Protein AF-A0A8S0GZT2-F1 (afdb_monomer_lite)

Secondary structure (DSSP, 8-state):
--HHHHHHHHHHHHHHHHHHHHHHHHHHHHHHHHHHHHHHHHHHHHHTGGGGHHHHHHHHHHHHHHHHHHHHHHHHHHHHHHHHHHHHHHHHHHHHHHHHHHHHHS---------------------

Radius of gyration: 35.4 Å; chains: 1; bounding box: 69×28×117 Å

Sequence (127 aa):
MTIDQAVEVIRTLAAESTQIGTVLEVIRSIAEQTNLLALNAAIEAARAGEQGRGFAVVADEVRLLAQRTQQSTAEIQGMIERLQNHSEAAVKVIGDSSRASQLTIEQPGWRVPASTPSARHCATSTA

Foldseek 3Di:
DDLVVVLVVLVVQLVVLVVVLVVLVVQLVVLVVQLVVLVVQLVVLVVVPPVSPVSNVVSVVSNVVSVVSNVVSVVVNVVSVVSNVVSVVVSVVSVVVVVVVVVVVPPPDPPPPPDDDDDDDDDDDDD

Structure (mmCIF, N/CA/C/O backbone):
data_AF-A0A8S0GZT2-F1
#
_entry.id   AF-A0A8S0GZT2-F1
#
loop_
_atom_site.group_PDB
_atom_site.id
_atom_site.type_symbol
_atom_site.label_atom_id
_atom_site.label_alt_id
_atom_site.label_comp_id
_atom_site.label_asym_id
_atom_site.label_entity_id
_atom_site.label_seq_id
_atom_site.pdbx_PDB_ins_code
_atom_site.Cartn_x
_atom_site.Cartn_y
_atom_site.Cartn_z
_atom_site.occupancy
_atom_site.B_iso_or_equiv
_atom_site.auth_seq_id
_atom_site.auth_comp_id
_atom_site.auth_asym_id
_atom_site.auth_atom_id
_atom_site.pdbx_PDB_model_num
ATOM 1 N N . MET A 1 1 ? 32.425 -1.348 -15.102 1.00 58.34 1 MET A N 1
ATOM 2 C CA . MET A 1 1 ? 31.039 -1.836 -15.204 1.00 58.34 1 MET A CA 1
ATOM 3 C C . MET A 1 1 ? 30.833 -2.307 -16.630 1.00 58.34 1 MET A C 1
ATOM 5 O O . MET A 1 1 ? 30.937 -1.489 -17.535 1.00 58.34 1 MET A O 1
ATOM 9 N N . THR A 1 2 ? 30.688 -3.613 -16.846 1.00 84.06 2 THR A N 1
ATOM 10 C CA . THR A 1 2 ? 30.346 -4.162 -18.168 1.00 84.06 2 THR A CA 1
ATOM 11 C C . THR A 1 2 ? 28.846 -3.999 -18.428 1.00 84.06 2 THR A C 1
ATOM 13 O O . THR A 1 2 ? 28.069 -3.812 -17.491 1.00 84.06 2 THR A O 1
ATOM 16 N N . ILE A 1 3 ? 28.429 -4.064 -19.695 1.00 85.38 3 ILE A N 1
ATOM 17 C CA . ILE A 1 3 ? 27.007 -4.053 -20.082 1.00 85.38 3 ILE A CA 1
ATOM 18 C C . ILE A 1 3 ? 26.237 -5.155 -19.339 1.00 85.38 3 ILE A C 1
ATOM 20 O O . ILE A 1 3 ? 25.161 -4.896 -18.808 1.00 85.38 3 ILE A O 1
ATOM 24 N N . ASP A 1 4 ? 26.832 -6.341 -19.206 1.00 86.62 4 ASP A N 1
ATOM 25 C CA . ASP A 1 4 ? 26.229 -7.464 -18.480 1.00 86.62 4 ASP A CA 1
ATOM 26 C C . ASP A 1 4 ? 26.036 -7.158 -16.989 1.00 86.62 4 ASP A C 1
ATOM 28 O O . ASP A 1 4 ? 24.982 -7.447 -16.428 1.00 86.62 4 ASP A O 1
ATOM 32 N N . GLN A 1 5 ? 27.010 -6.497 -16.350 1.00 89.88 5 GLN A N 1
ATOM 33 C CA . GLN A 1 5 ? 26.881 -6.058 -14.956 1.00 89.88 5 GLN A CA 1
ATOM 34 C C . GLN A 1 5 ? 25.762 -5.023 -14.781 1.00 89.88 5 GLN A C 1
ATOM 36 O O . GLN A 1 5 ? 25.064 -5.046 -13.771 1.00 89.88 5 GLN A O 1
ATOM 41 N N . ALA A 1 6 ? 25.574 -4.121 -15.749 1.00 89.00 6 ALA A N 1
ATOM 42 C CA . ALA A 1 6 ? 24.490 -3.141 -15.712 1.00 89.00 6 ALA A CA 1
ATOM 43 C C . ALA A 1 6 ? 23.112 -3.803 -15.816 1.00 89.00 6 ALA A C 1
ATOM 45 O O . ALA A 1 6 ? 22.214 -3.475 -15.041 1.00 89.00 6 ALA A O 1
ATOM 46 N N . VAL A 1 7 ? 22.964 -4.762 -16.735 1.00 91.50 7 VAL A N 1
ATOM 47 C CA . VAL A 1 7 ? 21.734 -5.552 -16.877 1.00 91.50 7 VAL A CA 1
ATOM 48 C C . VAL A 1 7 ? 21.426 -6.308 -15.588 1.00 91.50 7 VAL A C 1
ATOM 50 O O . VAL A 1 7 ? 20.275 -6.312 -15.155 1.00 91.50 7 VAL A O 1
ATOM 53 N N . GLU A 1 8 ? 22.434 -6.899 -14.948 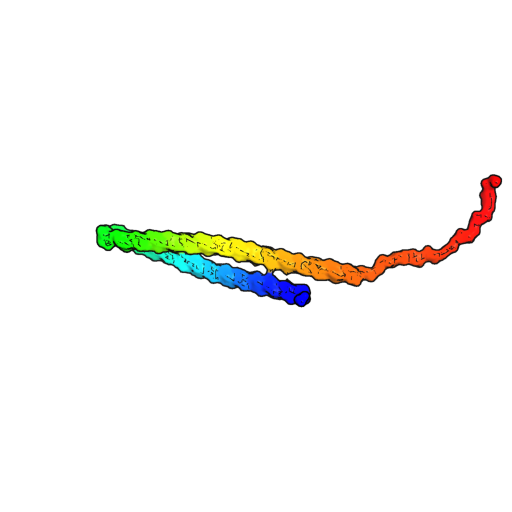1.00 93.50 8 GLU A N 1
ATOM 54 C CA . GLU A 1 8 ? 22.230 -7.671 -13.723 1.00 93.50 8 GLU A CA 1
ATOM 55 C C . GLU A 1 8 ? 21.776 -6.800 -12.545 1.00 93.50 8 GLU A C 1
ATOM 57 O O . GLU A 1 8 ? 20.815 -7.146 -11.864 1.00 93.50 8 GLU A O 1
ATOM 62 N N . VAL A 1 9 ? 22.377 -5.621 -12.352 1.00 94.38 9 VAL A N 1
ATOM 63 C CA . VAL A 1 9 ? 21.937 -4.669 -11.313 1.00 94.38 9 VAL A CA 1
ATOM 64 C C . VAL A 1 9 ? 20.474 -4.261 -11.512 1.00 94.38 9 VAL A C 1
ATOM 66 O O . VAL A 1 9 ? 19.709 -4.210 -10.551 1.00 94.38 9 VAL A O 1
ATOM 69 N N . ILE A 1 10 ? 20.058 -4.004 -12.755 1.00 94.06 10 ILE A N 1
ATOM 70 C CA . ILE A 1 10 ? 18.677 -3.602 -13.055 1.00 94.06 10 ILE A CA 1
ATOM 71 C C . ILE A 1 10 ? 17.700 -4.771 -12.862 1.00 94.06 10 ILE A C 1
ATOM 73 O O . ILE A 1 10 ? 16.584 -4.571 -12.383 1.00 94.06 10 ILE A O 1
ATOM 77 N N . ARG A 1 11 ? 18.109 -6.003 -13.185 1.00 93.25 11 ARG A N 1
ATOM 78 C CA . ARG A 1 11 ? 17.306 -7.203 -12.905 1.00 93.25 11 ARG A CA 1
ATOM 79 C C . ARG A 1 11 ? 17.111 -7.421 -11.412 1.00 93.25 11 ARG A C 1
ATOM 81 O O . ARG A 1 11 ? 15.990 -7.701 -10.993 1.00 93.25 11 ARG A O 1
ATOM 88 N N . THR A 1 12 ? 18.164 -7.243 -10.618 1.00 95.00 12 THR A N 1
ATOM 89 C CA . THR A 1 12 ? 18.072 -7.295 -9.155 1.00 95.00 12 THR A CA 1
ATOM 90 C C . THR A 1 12 ? 17.090 -6.248 -8.636 1.00 95.00 12 THR A C 1
ATOM 92 O O . THR A 1 12 ? 16.187 -6.597 -7.883 1.00 95.00 12 THR A O 1
ATOM 95 N N . LEU A 1 13 ? 17.168 -5.004 -9.122 1.00 94.75 13 LEU A N 1
ATOM 96 C CA . LEU A 1 13 ? 16.228 -3.941 -8.750 1.00 94.75 13 LEU A CA 1
ATOM 97 C C . LEU A 1 13 ? 14.763 -4.306 -9.066 1.00 94.75 13 LEU A C 1
ATOM 99 O O . LEU A 1 13 ? 13.866 -4.060 -8.253 1.00 94.75 13 LEU A O 1
ATOM 103 N N . ALA A 1 14 ? 14.501 -4.915 -10.226 1.00 92.81 14 ALA A N 1
ATOM 104 C CA . ALA A 1 14 ? 13.162 -5.377 -10.599 1.00 92.81 14 ALA A CA 1
ATOM 105 C C . ALA A 1 14 ? 12.660 -6.520 -9.690 1.00 92.81 14 ALA A C 1
ATOM 107 O O . ALA A 1 14 ? 11.490 -6.535 -9.286 1.00 92.81 14 ALA A O 1
ATOM 108 N N . ALA A 1 15 ? 13.544 -7.453 -9.324 1.00 94.31 15 ALA A N 1
ATOM 109 C CA . ALA A 1 15 ? 13.231 -8.543 -8.403 1.00 94.31 15 ALA A CA 1
ATOM 110 C C . ALA A 1 15 ? 12.925 -8.023 -6.986 1.00 94.31 15 ALA A C 1
ATOM 112 O O . ALA A 1 15 ? 11.889 -8.368 -6.415 1.00 94.31 15 ALA A O 1
ATOM 113 N N . GLU A 1 16 ? 13.761 -7.132 -6.453 1.00 95.88 16 GLU A N 1
ATOM 114 C CA . GLU A 1 16 ? 13.552 -6.489 -5.149 1.00 95.88 16 GLU A CA 1
ATOM 115 C C . GLU A 1 16 ? 12.235 -5.701 -5.118 1.00 95.88 16 GLU A C 1
ATOM 117 O O . GLU A 1 16 ? 11.466 -5.800 -4.162 1.00 95.88 16 GLU A O 1
ATOM 122 N N . SER A 1 17 ? 11.909 -4.991 -6.200 1.00 95.31 17 SER A N 1
ATOM 123 C CA . SER A 1 17 ? 10.644 -4.254 -6.324 1.00 95.31 17 SER A CA 1
ATOM 124 C C . SER A 1 17 ? 9.421 -5.175 -6.287 1.00 95.31 17 SER A C 1
ATOM 126 O O . SER A 1 17 ? 8.412 -4.852 -5.662 1.00 95.31 17 SER A O 1
ATOM 128 N N . THR A 1 18 ? 9.522 -6.366 -6.881 1.00 94.50 18 THR A N 1
ATOM 129 C CA . THR A 1 18 ? 8.470 -7.397 -6.809 1.00 94.50 18 THR A CA 1
ATOM 130 C C . THR A 1 18 ? 8.276 -7.904 -5.378 1.00 94.50 18 THR A C 1
ATOM 132 O O . THR A 1 18 ? 7.145 -8.092 -4.915 1.00 94.50 18 THR A O 1
ATOM 135 N N . GLN A 1 19 ? 9.373 -8.076 -4.639 1.00 96.00 19 GLN A N 1
ATOM 136 C CA . GLN A 1 19 ? 9.321 -8.468 -3.235 1.00 96.00 19 GLN A CA 1
ATOM 137 C C . GLN A 1 19 ? 8.673 -7.379 -2.367 1.00 96.00 19 GLN A C 1
ATOM 139 O O . GLN A 1 19 ? 7.847 -7.701 -1.512 1.00 96.00 19 GLN A O 1
ATOM 144 N N . ILE A 1 20 ? 8.963 -6.098 -2.631 1.00 95.94 20 ILE A N 1
ATOM 145 C CA . ILE A 1 20 ? 8.286 -4.973 -1.966 1.00 95.94 20 ILE A CA 1
ATOM 146 C C . ILE A 1 20 ? 6.774 -5.018 -2.227 1.00 95.94 20 ILE A C 1
ATOM 148 O O . ILE A 1 20 ? 6.000 -4.893 -1.279 1.00 95.94 20 ILE A O 1
ATOM 152 N N . GLY A 1 21 ? 6.340 -5.272 -3.468 1.00 95.38 21 GLY A N 1
ATOM 153 C CA . GLY A 1 21 ? 4.916 -5.422 -3.798 1.00 95.38 21 GLY A CA 1
ATOM 154 C C . GLY A 1 21 ? 4.219 -6.513 -2.975 1.00 95.38 21 GLY A C 1
ATOM 155 O O . GLY A 1 21 ? 3.122 -6.313 -2.459 1.00 95.38 21 GLY A O 1
ATOM 156 N N . THR A 1 22 ? 4.896 -7.641 -2.743 1.00 95.44 22 THR A N 1
ATOM 157 C CA . THR A 1 22 ? 4.359 -8.727 -1.900 1.00 95.44 22 THR A CA 1
ATOM 158 C C . THR A 1 22 ? 4.184 -8.289 -0.441 1.00 95.44 22 THR A C 1
ATOM 160 O O . THR A 1 22 ? 3.186 -8.618 0.198 1.00 95.44 22 THR A O 1
ATOM 163 N N . VAL A 1 23 ? 5.131 -7.516 0.098 1.00 96.81 23 VAL A N 1
ATOM 164 C CA . VAL A 1 23 ? 5.030 -6.961 1.459 1.00 96.81 23 VAL A CA 1
ATOM 165 C C . VAL A 1 23 ? 3.885 -5.947 1.557 1.00 96.81 23 VAL A C 1
ATOM 167 O O . VAL A 1 23 ? 3.158 -5.941 2.552 1.00 96.81 23 VAL A O 1
ATOM 170 N N . LEU A 1 24 ? 3.676 -5.121 0.528 1.00 97.38 24 LEU A N 1
ATOM 171 C CA . LEU A 1 24 ? 2.578 -4.150 0.493 1.00 97.38 24 LEU A CA 1
ATOM 172 C C . LEU A 1 24 ? 1.202 -4.819 0.507 1.00 97.38 24 LEU A C 1
ATOM 174 O O . LEU A 1 24 ? 0.306 -4.321 1.189 1.00 97.38 24 LEU A O 1
ATOM 178 N N . GLU A 1 25 ? 1.041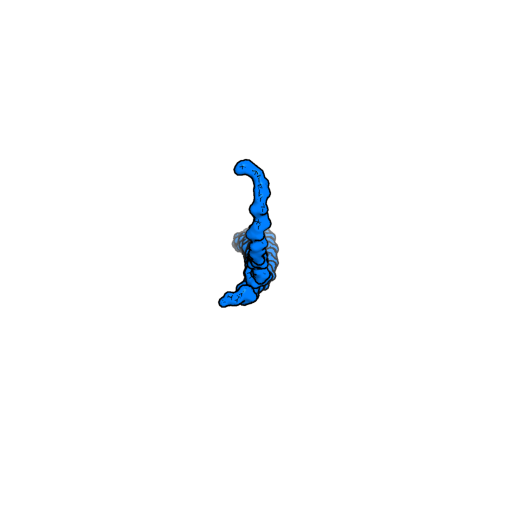 -5.965 -0.157 1.00 95.75 25 GLU A N 1
ATOM 179 C CA . GLU A 1 25 ? -0.193 -6.758 -0.090 1.00 95.75 25 GLU A CA 1
ATOM 180 C C . GLU A 1 25 ? -0.499 -7.243 1.333 1.00 95.75 25 GLU A C 1
ATOM 182 O O . GLU A 1 25 ? -1.640 -7.156 1.797 1.00 95.75 25 GLU A O 1
ATOM 187 N N . VAL A 1 26 ? 0.524 -7.673 2.078 1.00 97.94 26 VAL A N 1
ATOM 188 C CA . VAL A 1 26 ? 0.367 -8.044 3.493 1.00 97.94 26 VAL A CA 1
ATOM 189 C C . VAL A 1 26 ? -0.063 -6.836 4.329 1.00 97.94 26 VAL A C 1
ATOM 191 O O . VAL A 1 26 ? -1.004 -6.941 5.115 1.00 97.94 26 VAL A O 1
ATOM 194 N N . ILE A 1 27 ? 0.565 -5.671 4.140 1.00 98.00 27 ILE A N 1
ATOM 195 C CA . ILE A 1 27 ? 0.203 -4.444 4.871 1.00 98.00 27 ILE A CA 1
ATOM 196 C C . ILE A 1 27 ? -1.232 -4.014 4.537 1.00 98.00 27 ILE A C 1
ATOM 198 O O . ILE A 1 27 ? -1.987 -3.651 5.440 1.00 98.00 27 ILE A O 1
ATOM 202 N N . ARG A 1 28 ? -1.636 -4.094 3.263 1.00 97.81 28 ARG A N 1
ATOM 203 C CA . ARG A 1 28 ? -3.005 -3.803 2.820 1.00 97.81 28 ARG A CA 1
ATOM 204 C C . ARG A 1 28 ? -4.020 -4.711 3.514 1.00 97.81 28 ARG A C 1
ATOM 206 O O . ARG A 1 28 ? -5.005 -4.208 4.051 1.00 97.81 28 ARG A O 1
ATOM 213 N N . SER A 1 29 ? -3.743 -6.015 3.566 1.00 98.06 29 SER A N 1
ATOM 214 C CA . SER A 1 29 ? -4.582 -6.993 4.269 1.00 98.06 29 SER A CA 1
ATOM 215 C C . SER A 1 29 ? -4.686 -6.698 5.770 1.00 98.06 29 SER A C 1
ATOM 217 O O . SER A 1 29 ? -5.780 -6.725 6.333 1.00 98.06 29 SER A O 1
ATOM 219 N N . ILE A 1 30 ? -3.577 -6.337 6.427 1.00 98.31 30 ILE A N 1
ATOM 220 C CA . IL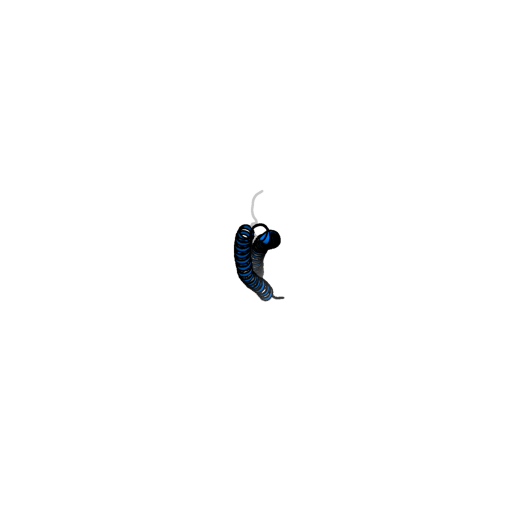E A 1 30 ? -3.577 -5.942 7.846 1.00 98.31 30 ILE A CA 1
ATOM 221 C C . ILE A 1 30 ? -4.424 -4.686 8.063 1.00 98.31 30 ILE A C 1
ATOM 223 O O . ILE A 1 30 ? -5.211 -4.632 9.009 1.00 98.31 30 ILE A O 1
ATOM 227 N N . ALA A 1 31 ? -4.295 -3.680 7.198 1.00 98.31 31 ALA A N 1
ATOM 228 C CA . ALA A 1 31 ? -5.077 -2.455 7.296 1.00 98.31 31 ALA A CA 1
ATOM 229 C C . ALA A 1 31 ? -6.578 -2.725 7.093 1.00 98.31 31 ALA A C 1
ATOM 231 O O . ALA A 1 31 ? -7.402 -2.190 7.829 1.00 98.31 31 ALA A O 1
ATOM 232 N N . GLU A 1 32 ? -6.950 -3.616 6.173 1.00 98.00 32 GLU A N 1
ATOM 233 C CA . GLU A 1 32 ? -8.343 -4.035 5.982 1.00 98.00 32 GLU A CA 1
ATOM 234 C C . GLU A 1 32 ? -8.913 -4.775 7.196 1.00 98.00 32 GLU A C 1
ATOM 236 O O . GLU A 1 32 ? -9.998 -4.441 7.674 1.00 98.00 32 GLU A O 1
ATOM 241 N N . GLN A 1 33 ? -8.152 -5.709 7.768 1.00 98.38 33 GLN A N 1
ATOM 242 C CA . GLN A 1 33 ? -8.536 -6.385 9.008 1.00 98.38 33 GLN A CA 1
ATOM 243 C C . GLN A 1 33 ? -8.658 -5.399 10.177 1.00 98.38 33 GLN A C 1
ATOM 245 O O . GLN A 1 33 ? -9.609 -5.472 10.953 1.00 98.38 33 GLN A O 1
ATOM 250 N N . THR A 1 34 ? -7.743 -4.433 10.275 1.00 98.38 34 THR A N 1
ATOM 251 C CA . THR A 1 34 ? -7.782 -3.376 11.297 1.00 98.38 34 THR A CA 1
ATOM 252 C C . THR A 1 34 ? -9.023 -2.497 11.136 1.00 98.38 34 THR A C 1
ATOM 254 O O . THR A 1 34 ? -9.690 -2.190 12.121 1.00 98.38 34 THR A O 1
ATOM 257 N N . ASN A 1 35 ? -9.388 -2.150 9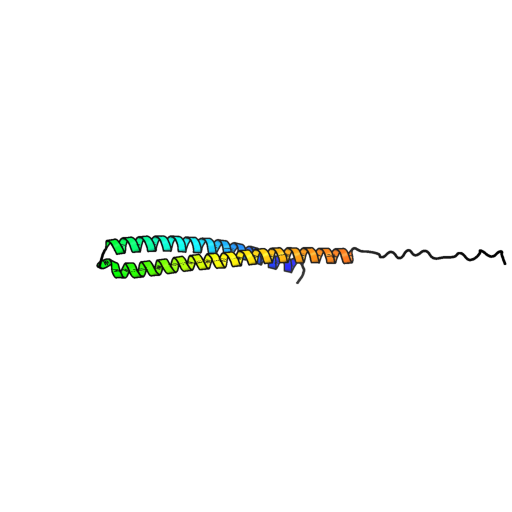.899 1.00 97.38 35 ASN A N 1
ATOM 258 C CA . ASN A 1 35 ? -10.605 -1.401 9.592 1.00 97.38 35 ASN A CA 1
ATOM 259 C C . ASN A 1 35 ? -11.873 -2.172 10.005 1.00 97.38 35 ASN A C 1
ATOM 261 O O . ASN A 1 35 ? -12.779 -1.591 10.602 1.00 97.38 35 ASN A O 1
ATOM 265 N N . LEU A 1 36 ? -11.927 -3.484 9.749 1.00 97.69 36 LEU A N 1
ATOM 266 C CA . LEU A 1 36 ? -13.040 -4.338 10.184 1.00 97.69 36 LEU A CA 1
ATOM 267 C C . LEU A 1 36 ? -13.117 -4.463 11.713 1.00 97.69 36 LEU A C 1
ATOM 269 O O . LEU A 1 36 ? -14.206 -4.397 12.283 1.00 97.69 36 LEU A O 1
ATOM 273 N N . LEU A 1 37 ? -11.977 -4.596 12.394 1.00 97.75 37 LEU A N 1
ATOM 274 C CA . LEU A 1 37 ? -11.920 -4.612 13.858 1.00 97.75 37 LEU A CA 1
ATOM 275 C C . LEU A 1 37 ? -12.403 -3.287 14.459 1.00 97.75 37 LEU A C 1
ATOM 277 O O . LEU A 1 37 ? -13.188 -3.299 15.406 1.00 97.75 37 LEU A O 1
ATOM 281 N N . ALA A 1 38 ? -11.987 -2.158 13.883 1.00 97.56 38 ALA A N 1
ATOM 282 C CA . ALA A 1 38 ? -12.430 -0.830 14.294 1.00 97.56 38 ALA A CA 1
ATOM 283 C C . ALA A 1 38 ? -13.942 -0.646 14.102 1.00 97.56 38 ALA A C 1
ATOM 285 O O . ALA A 1 38 ? -14.620 -0.135 14.989 1.00 97.56 38 ALA A O 1
ATOM 286 N N . LEU A 1 39 ? -14.494 -1.131 12.985 1.00 96.00 39 LEU A N 1
ATOM 287 C CA . LEU A 1 39 ? -15.936 -1.117 12.745 1.00 96.00 39 LEU A CA 1
ATOM 288 C C . LEU A 1 39 ? -16.699 -1.927 13.804 1.00 96.00 39 LEU A C 1
ATOM 290 O O . LEU A 1 39 ? -17.678 -1.436 14.364 1.00 96.00 39 LEU A O 1
ATOM 294 N N . ASN A 1 40 ? -16.237 -3.138 14.118 1.00 96.44 40 ASN A N 1
ATOM 295 C CA . ASN A 1 40 ? -16.852 -3.964 15.159 1.00 96.44 40 ASN A CA 1
ATOM 296 C C . ASN A 1 40 ? -16.783 -3.286 16.537 1.00 96.44 40 ASN A C 1
ATOM 298 O O . ASN A 1 40 ? -17.762 -3.305 17.282 1.00 96.44 40 ASN A O 1
ATOM 302 N N . ALA A 1 41 ? -15.660 -2.636 16.856 1.00 95.81 41 ALA A N 1
ATOM 303 C CA . ALA A 1 41 ? -15.505 -1.871 18.091 1.00 95.81 41 ALA A CA 1
ATOM 304 C C . ALA A 1 41 ? -16.458 -0.666 18.153 1.00 95.81 41 ALA A C 1
ATOM 306 O O . ALA A 1 41 ? -17.053 -0.418 19.200 1.00 95.81 41 ALA A O 1
ATOM 307 N N . ALA A 1 42 ? -16.656 0.049 17.041 1.00 94.88 42 ALA A N 1
ATOM 308 C CA . ALA A 1 42 ? -17.607 1.156 16.959 1.00 94.88 42 ALA A CA 1
ATOM 309 C C . ALA A 1 42 ? -19.059 0.687 17.176 1.00 94.88 42 ALA A C 1
ATOM 311 O O . ALA A 1 42 ? -19.823 1.343 17.886 1.00 94.88 42 ALA A O 1
ATOM 312 N N . ILE A 1 43 ? -19.430 -0.475 16.623 1.00 94.38 43 ILE A N 1
ATOM 313 C CA . ILE A 1 43 ? -20.751 -1.090 16.831 1.00 94.38 43 ILE A CA 1
ATOM 314 C C . ILE A 1 43 ? -20.958 -1.446 18.309 1.00 94.38 43 ILE A C 1
ATOM 316 O O . ILE A 1 43 ? -21.997 -1.113 18.884 1.00 94.38 43 ILE A O 1
ATOM 320 N N . GLU A 1 44 ? -19.974 -2.081 18.948 1.00 96.44 44 GLU A N 1
ATOM 321 C CA . GLU A 1 44 ? -20.089 -2.465 20.360 1.00 96.44 44 GLU A CA 1
ATOM 322 C C . GLU A 1 44 ? -20.088 -1.235 21.285 1.00 96.44 44 GLU A C 1
ATOM 324 O O . GLU A 1 44 ? -20.840 -1.182 22.259 1.00 96.44 44 GLU A O 1
ATOM 329 N N . ALA A 1 45 ? -19.327 -0.193 20.941 1.00 96.00 45 ALA A N 1
ATOM 330 C CA . ALA A 1 45 ? -19.356 1.086 21.642 1.00 96.00 45 ALA A CA 1
ATOM 331 C C . ALA A 1 45 ? -20.740 1.753 21.562 1.00 96.00 45 ALA A C 1
ATOM 333 O O . ALA A 1 45 ? -21.254 2.223 22.578 1.00 96.00 45 ALA A O 1
ATOM 334 N N . ALA A 1 46 ? -21.386 1.736 20.390 1.00 93.75 46 ALA A N 1
ATOM 335 C CA . ALA A 1 46 ? -22.755 2.227 20.237 1.00 93.75 46 ALA A CA 1
ATOM 336 C C . ALA A 1 46 ? -23.752 1.413 21.081 1.00 93.75 46 ALA A C 1
ATOM 338 O O . ALA A 1 46 ? -24.660 1.976 21.695 1.00 93.75 46 ALA A O 1
ATOM 339 N N . ARG A 1 47 ? -23.553 0.092 21.172 1.00 95.88 47 ARG A N 1
ATOM 340 C CA . ARG A 1 47 ? -24.380 -0.808 21.987 1.00 95.88 47 ARG A CA 1
ATOM 341 C C . ARG A 1 47 ? -24.248 -0.546 23.491 1.00 95.88 47 ARG A C 1
ATOM 343 O O . ARG A 1 47 ? -25.235 -0.666 24.213 1.00 95.88 47 ARG A O 1
ATOM 350 N N . ALA A 1 48 ? -23.062 -0.162 23.957 1.00 95.56 48 ALA A N 1
ATOM 351 C CA . ALA A 1 48 ? -22.802 0.208 25.350 1.00 95.56 48 ALA A CA 1
ATOM 352 C C . ALA A 1 48 ? -23.369 1.592 25.745 1.00 95.56 48 ALA A C 1
ATOM 354 O O . ALA A 1 48 ? -23.314 1.971 26.921 1.00 95.56 48 ALA A O 1
ATOM 355 N N . GLY A 1 49 ? -23.920 2.355 24.792 1.00 93.00 49 GLY A N 1
ATOM 356 C CA . GLY A 1 49 ? -24.523 3.664 25.037 1.00 93.00 49 GLY A CA 1
ATOM 357 C C . GLY A 1 49 ? -23.521 4.666 25.619 1.00 93.00 49 GLY A C 1
ATOM 358 O O . GLY A 1 49 ? -22.408 4.816 25.118 1.00 93.00 49 GLY A O 1
ATOM 359 N N . GLU A 1 50 ? -23.891 5.345 26.708 1.00 93.81 50 GLU A N 1
ATOM 360 C CA . GLU A 1 50 ? -23.042 6.374 27.333 1.00 93.81 50 GLU A CA 1
ATOM 361 C C . GLU A 1 50 ? -21.689 5.831 27.820 1.00 93.81 50 GLU A C 1
ATOM 363 O O . GLU A 1 50 ? -20.688 6.542 27.754 1.00 93.81 50 GLU A O 1
ATOM 368 N N . GLN A 1 51 ? -21.636 4.564 28.251 1.00 91.50 51 GLN A N 1
ATOM 369 C CA . GLN A 1 51 ? -20.400 3.922 28.721 1.00 91.50 51 GLN A CA 1
ATOM 370 C C . GLN A 1 51 ? -19.415 3.639 27.573 1.00 91.50 51 GLN A C 1
ATOM 372 O O . GLN A 1 51 ? -18.214 3.510 27.799 1.00 91.50 51 GLN A O 1
ATOM 377 N N . GLY A 1 52 ? -19.909 3.566 26.333 1.00 93.75 52 GLY A N 1
ATOM 378 C CA . GLY A 1 52 ? -19.110 3.298 25.138 1.00 93.75 52 GLY A CA 1
ATOM 379 C C . GLY A 1 52 ? -18.542 4.542 24.458 1.00 93.75 52 GLY A C 1
ATOM 380 O O . GLY A 1 52 ? -17.736 4.406 23.542 1.00 93.75 52 GLY A O 1
ATOM 381 N N . ARG A 1 53 ? -18.900 5.760 24.891 1.00 92.06 53 ARG A N 1
ATOM 382 C CA . ARG A 1 53 ? -18.518 7.003 24.188 1.00 92.06 53 ARG A CA 1
ATOM 383 C C . ARG A 1 53 ? -17.011 7.173 23.991 1.00 92.06 53 ARG A C 1
ATOM 385 O O . ARG A 1 53 ? -16.586 7.554 22.907 1.00 92.06 53 ARG A O 1
ATOM 392 N N . GLY A 1 54 ? -16.205 6.871 25.010 1.00 91.31 54 GLY A N 1
ATOM 393 C CA . GLY A 1 54 ? -14.743 6.947 24.896 1.00 91.31 54 GLY A CA 1
ATOM 394 C C . GLY A 1 54 ? -14.177 5.926 23.905 1.00 91.31 54 GLY A C 1
ATOM 395 O O . GLY A 1 54 ? -13.301 6.253 23.109 1.00 91.31 54 GLY A O 1
ATOM 396 N N . PHE A 1 55 ? -14.731 4.710 23.898 1.00 92.69 55 PHE A N 1
ATOM 397 C CA . PHE A 1 55 ? -14.340 3.655 22.962 1.00 92.69 55 PHE A CA 1
ATOM 398 C C . PHE A 1 55 ? -14.756 3.964 21.521 1.00 92.69 55 PHE A C 1
ATOM 400 O O . PHE A 1 55 ? -14.006 3.636 20.607 1.00 92.69 55 PHE A O 1
ATOM 407 N N . ALA A 1 56 ? -15.893 4.637 21.311 1.00 95.06 56 ALA A N 1
ATOM 408 C CA . ALA A 1 56 ? -16.345 5.048 19.983 1.00 95.06 56 ALA A CA 1
ATOM 409 C C . ALA A 1 56 ? -15.343 5.999 19.305 1.00 95.06 56 ALA A C 1
ATOM 411 O O . ALA A 1 56 ? -14.982 5.784 18.153 1.00 95.06 56 ALA A O 1
ATOM 412 N N . VAL A 1 57 ? -14.823 6.988 20.044 1.00 95.31 57 VAL A N 1
ATOM 413 C CA . VAL A 1 57 ? -13.820 7.934 19.519 1.00 95.31 57 VAL A CA 1
ATOM 414 C C . VAL A 1 57 ? -12.531 7.213 19.121 1.00 95.31 57 VAL A C 1
ATOM 416 O O . VAL A 1 57 ? -11.968 7.481 18.063 1.00 95.31 57 VAL A O 1
ATOM 419 N N . VAL A 1 58 ? -12.075 6.267 19.947 1.00 96.19 58 VAL A N 1
ATOM 420 C CA . VAL A 1 58 ? -10.878 5.471 19.636 1.00 96.19 58 VAL A CA 1
ATOM 421 C C . VAL A 1 58 ? -11.116 4.581 18.415 1.00 96.19 58 VAL A C 1
ATOM 423 O O . VAL A 1 58 ? -10.248 4.494 17.550 1.00 96.19 58 VAL A O 1
ATOM 426 N N . ALA A 1 59 ? -12.284 3.943 18.313 1.00 97.50 59 ALA A N 1
ATOM 427 C CA . ALA A 1 59 ? -12.636 3.109 17.169 1.00 97.50 59 ALA A CA 1
ATOM 428 C C . ALA A 1 59 ? -12.647 3.912 15.857 1.00 97.50 59 ALA A C 1
ATOM 430 O O . ALA A 1 59 ? -12.106 3.446 14.854 1.00 97.50 59 ALA A O 1
ATOM 431 N N . ASP A 1 60 ? -13.183 5.134 15.868 1.00 97.00 60 ASP A N 1
ATOM 432 C CA . ASP A 1 60 ? -13.169 6.014 14.698 1.00 97.00 60 ASP A CA 1
ATOM 433 C C . ASP A 1 60 ? -11.750 6.440 14.291 1.00 97.00 60 ASP A C 1
ATOM 435 O O . ASP A 1 60 ? -11.428 6.417 13.100 1.00 97.00 60 ASP A O 1
ATOM 439 N N . GLU A 1 61 ? -10.873 6.753 15.250 1.00 97.88 61 GLU A N 1
ATOM 440 C CA . GLU A 1 61 ? -9.477 7.108 14.957 1.00 97.88 61 GLU A CA 1
ATOM 441 C C . GLU A 1 61 ? -8.705 5.919 14.364 1.00 97.88 61 GLU A C 1
ATOM 443 O O . GLU A 1 61 ? -8.007 6.058 13.359 1.00 97.88 61 GLU A O 1
ATOM 448 N N . VAL A 1 62 ? -8.877 4.714 14.923 1.00 98.19 62 VAL A N 1
ATOM 449 C CA . VAL A 1 62 ? -8.262 3.491 14.375 1.00 98.19 62 VAL A CA 1
ATOM 450 C C . VAL A 1 62 ? -8.768 3.216 12.958 1.00 98.19 62 VAL A C 1
ATOM 452 O O . VAL A 1 62 ? -7.979 2.851 12.084 1.00 98.19 62 VAL A O 1
ATOM 455 N N . ARG A 1 63 ? -10.063 3.434 12.698 1.00 97.88 63 ARG A N 1
ATOM 456 C CA . ARG A 1 63 ? -10.652 3.289 11.362 1.00 97.88 63 ARG A CA 1
ATOM 457 C C . ARG A 1 63 ? -10.017 4.256 10.364 1.00 97.88 63 ARG A C 1
ATOM 459 O O . ARG A 1 63 ? -9.631 3.845 9.271 1.00 97.88 63 ARG A O 1
ATOM 466 N N . LEU A 1 64 ? -9.856 5.521 10.752 1.00 97.94 64 LEU A N 1
ATOM 467 C CA . LEU A 1 64 ? -9.215 6.537 9.920 1.00 97.94 64 LEU A CA 1
ATOM 468 C C . LEU A 1 64 ? -7.748 6.190 9.629 1.00 97.94 64 LEU A C 1
ATOM 470 O O . LEU A 1 64 ? -7.297 6.325 8.490 1.00 97.94 64 LEU A O 1
ATOM 474 N N . LEU A 1 65 ? -7.004 5.709 10.629 1.00 98.31 65 LEU A N 1
ATOM 475 C CA . LEU A 1 65 ? -5.624 5.254 10.450 1.00 98.31 65 LEU A CA 1
ATOM 476 C C . LEU A 1 65 ? -5.544 4.080 9.472 1.00 98.31 65 LEU A C 1
ATOM 478 O O . LEU A 1 65 ? -4.734 4.122 8.550 1.00 98.31 65 LEU A O 1
ATOM 482 N N . ALA A 1 66 ? -6.422 3.085 9.612 1.00 98.44 66 ALA A N 1
ATOM 483 C CA . ALA A 1 66 ? -6.481 1.943 8.706 1.00 98.44 66 ALA A CA 1
ATOM 484 C C . ALA A 1 66 ? -6.760 2.368 7.252 1.00 98.44 66 ALA A C 1
ATOM 486 O O . ALA A 1 66 ? -6.071 1.921 6.334 1.00 98.44 66 ALA A O 1
ATOM 487 N N . GLN A 1 67 ? -7.704 3.290 7.039 1.00 98.06 67 GLN A N 1
ATOM 488 C CA . GLN A 1 67 ? -7.994 3.852 5.715 1.00 98.06 67 GLN A CA 1
ATOM 489 C C . GLN A 1 67 ? -6.797 4.616 5.132 1.00 98.06 67 GLN A C 1
ATOM 491 O O . GLN A 1 67 ? -6.456 4.442 3.962 1.00 98.06 67 GLN A O 1
ATOM 496 N N . ARG A 1 68 ? -6.112 5.432 5.945 1.00 98.38 68 ARG A N 1
ATOM 497 C CA . ARG A 1 68 ? -4.891 6.135 5.518 1.00 98.38 68 ARG A CA 1
ATOM 498 C C . ARG A 1 68 ? -3.775 5.160 5.156 1.00 98.38 68 ARG A C 1
ATOM 500 O O . ARG A 1 68 ? -3.099 5.376 4.155 1.00 98.38 68 ARG A O 1
ATOM 507 N N . THR A 1 69 ? -3.606 4.078 5.915 1.00 98.25 69 THR A N 1
ATOM 508 C CA . THR A 1 69 ? -2.642 3.021 5.588 1.00 98.25 69 THR A CA 1
ATOM 509 C C . THR A 1 69 ? -2.966 2.374 4.243 1.00 98.25 69 THR A C 1
ATOM 511 O O . THR A 1 69 ? -2.059 2.245 3.427 1.00 98.25 69 THR A O 1
ATOM 514 N N . GLN A 1 70 ? -4.230 2.026 3.972 1.00 97.81 70 GLN A N 1
ATOM 515 C CA . GLN A 1 70 ? -4.645 1.466 2.676 1.00 97.81 70 GLN A CA 1
ATOM 516 C C . GLN A 1 70 ? -4.373 2.419 1.505 1.00 97.81 70 GLN A C 1
ATOM 518 O O . GLN A 1 70 ? -3.902 1.992 0.453 1.00 97.81 70 GLN A O 1
ATOM 523 N N . GLN A 1 71 ? -4.641 3.713 1.686 1.00 97.88 71 GLN A N 1
ATOM 524 C CA . GLN A 1 71 ? -4.354 4.718 0.665 1.00 97.88 71 GLN A CA 1
ATOM 525 C C . GLN A 1 71 ? -2.847 4.811 0.386 1.00 97.88 71 GLN A C 1
ATOM 527 O O . GLN A 1 71 ? -2.422 4.770 -0.767 1.00 97.88 71 GLN A O 1
ATOM 532 N N . SER A 1 72 ? -2.023 4.877 1.435 1.00 98.06 72 SER A N 1
ATOM 533 C CA . SER A 1 72 ? -0.569 4.930 1.281 1.00 98.06 72 SER A CA 1
ATOM 534 C C . SER A 1 72 ? -0.001 3.661 0.645 1.00 98.06 72 SER A C 1
ATOM 536 O O . SER A 1 72 ? 0.886 3.761 -0.199 1.00 98.06 72 SER A O 1
ATOM 538 N N . THR A 1 73 ? -0.502 2.468 0.987 1.00 97.69 73 THR A N 1
ATOM 539 C CA . THR A 1 73 ? -0.034 1.239 0.327 1.00 97.69 73 THR A CA 1
ATOM 540 C C . THR A 1 73 ? -0.398 1.211 -1.153 1.00 97.69 73 THR A C 1
ATOM 542 O O . THR A 1 73 ? 0.438 0.800 -1.953 1.00 97.69 73 THR A O 1
ATOM 545 N N . ALA A 1 74 ? -1.577 1.706 -1.542 1.00 96.94 74 ALA A N 1
ATOM 546 C CA . ALA A 1 74 ? -1.967 1.822 -2.948 1.00 96.94 74 ALA A CA 1
ATOM 547 C C . ALA A 1 74 ? -1.068 2.802 -3.729 1.00 96.94 74 ALA A C 1
ATOM 549 O O . ALA A 1 74 ? -0.653 2.516 -4.852 1.00 96.94 74 ALA A O 1
ATOM 550 N N . GLU A 1 75 ? -0.712 3.939 -3.128 1.00 98.06 75 GLU A N 1
ATOM 551 C CA . GLU A 1 75 ? 0.208 4.905 -3.738 1.00 98.06 75 GLU A CA 1
ATOM 552 C C . GLU A 1 75 ? 1.612 4.322 -3.936 1.00 98.06 75 GLU A C 1
ATOM 554 O O . GLU A 1 75 ? 2.200 4.480 -5.011 1.00 98.06 75 GLU A O 1
ATOM 559 N N . ILE A 1 76 ? 2.138 3.614 -2.928 1.00 97.38 76 ILE A N 1
ATOM 560 C CA . ILE A 1 76 ? 3.448 2.955 -3.013 1.00 97.38 76 ILE A CA 1
ATOM 561 C C . ILE A 1 76 ? 3.406 1.823 -4.047 1.00 97.38 76 ILE A C 1
ATOM 563 O O . ILE A 1 76 ? 4.341 1.701 -4.835 1.00 97.38 76 ILE A O 1
ATOM 567 N N . GLN A 1 77 ? 2.321 1.049 -4.119 1.00 96.94 77 GLN A N 1
ATOM 568 C CA . GLN A 1 77 ? 2.149 0.010 -5.138 1.00 96.94 77 GLN A CA 1
ATOM 569 C C . GLN A 1 77 ? 2.275 0.598 -6.552 1.00 96.94 77 GLN A C 1
ATOM 571 O O . GLN A 1 77 ? 3.057 0.105 -7.364 1.00 96.94 77 GLN A O 1
ATOM 576 N N . GLY A 1 78 ? 1.620 1.733 -6.816 1.00 97.38 78 GLY A N 1
ATOM 577 C CA . GLY A 1 78 ? 1.771 2.438 -8.089 1.00 97.38 78 GLY A CA 1
ATOM 578 C C . GLY A 1 78 ? 3.193 2.964 -8.342 1.00 97.38 78 GLY A C 1
ATOM 579 O O . GLY A 1 78 ? 3.625 3.054 -9.492 1.00 97.38 78 GLY A O 1
ATOM 580 N N . MET A 1 79 ? 3.953 3.329 -7.301 1.00 97.00 79 MET A N 1
ATOM 581 C CA . MET A 1 79 ? 5.378 3.677 -7.446 1.00 97.00 79 MET A CA 1
ATOM 582 C C . MET A 1 79 ? 6.221 2.463 -7.845 1.00 97.00 79 MET A C 1
ATOM 584 O O . MET A 1 79 ? 7.077 2.591 -8.721 1.00 97.00 79 MET A O 1
ATOM 588 N N . ILE A 1 80 ? 5.961 1.302 -7.241 1.00 96.00 80 ILE A N 1
ATOM 589 C CA . ILE A 1 80 ? 6.645 0.039 -7.540 1.00 96.00 80 ILE A CA 1
ATOM 590 C C . ILE A 1 80 ? 6.385 -0.404 -8.981 1.00 96.00 80 ILE A C 1
ATOM 592 O O . ILE A 1 80 ? 7.336 -0.726 -9.690 1.00 96.00 80 ILE A O 1
ATOM 596 N N . GLU A 1 81 ? 5.143 -0.320 -9.458 1.00 96.19 81 GLU A N 1
ATOM 597 C CA . GLU A 1 81 ? 4.794 -0.626 -10.855 1.00 96.19 81 GLU A CA 1
ATOM 598 C C . GLU A 1 81 ? 5.559 0.266 -11.844 1.00 96.19 81 GLU A C 1
ATOM 600 O O . GLU A 1 81 ? 6.116 -0.205 -12.837 1.00 96.19 81 GLU A O 1
ATOM 605 N N . ARG A 1 82 ? 5.664 1.572 -11.559 1.00 96.50 82 ARG A N 1
ATOM 606 C CA . ARG A 1 82 ? 6.471 2.486 -12.386 1.00 96.50 82 ARG A CA 1
ATOM 607 C C . ARG A 1 82 ? 7.955 2.129 -12.358 1.00 96.50 82 ARG A C 1
ATOM 609 O O . ARG A 1 82 ? 8.616 2.213 -13.390 1.00 96.50 82 ARG A O 1
ATOM 616 N N . LEU A 1 83 ? 8.481 1.736 -11.201 1.00 96.00 83 LEU A N 1
ATOM 617 C CA . LEU A 1 83 ? 9.883 1.353 -11.042 1.00 96.00 83 LEU A CA 1
ATOM 618 C C . LEU A 1 83 ? 10.208 0.070 -11.823 1.00 96.00 83 LEU A C 1
ATOM 620 O O . LEU A 1 83 ? 11.233 0.016 -12.506 1.00 96.00 83 LEU A O 1
ATOM 624 N N . GLN A 1 84 ? 9.313 -0.920 -11.799 1.00 94.31 84 GLN A N 1
ATOM 625 C CA . GLN A 1 84 ? 9.415 -2.132 -12.617 1.00 94.31 84 GLN A CA 1
ATOM 626 C C . GLN A 1 84 ? 9.424 -1.790 -14.113 1.00 94.31 84 GLN A C 1
ATOM 628 O O . GLN A 1 84 ? 10.365 -2.160 -14.814 1.00 94.31 84 GLN A O 1
ATOM 633 N N . ASN A 1 85 ? 8.466 -0.980 -14.577 1.00 96.12 85 ASN A N 1
ATOM 634 C CA . ASN A 1 85 ? 8.398 -0.539 -15.975 1.00 96.12 85 ASN A CA 1
ATOM 635 C C . ASN A 1 85 ? 9.676 0.194 -16.424 1.00 96.12 8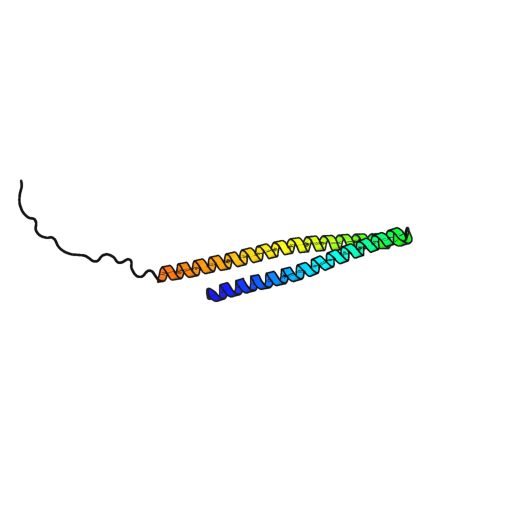5 ASN A C 1
ATOM 637 O O . ASN A 1 85 ? 10.198 -0.050 -17.513 1.00 96.12 85 ASN A O 1
ATOM 641 N N . HIS A 1 86 ? 10.213 1.089 -15.589 1.00 95.38 86 HIS A N 1
ATOM 642 C CA . HIS A 1 86 ? 11.465 1.790 -15.888 1.00 95.38 86 HIS A CA 1
ATOM 643 C C . HIS A 1 86 ? 12.673 0.847 -15.920 1.00 95.38 86 HIS A C 1
ATOM 645 O O . HIS A 1 86 ? 13.559 1.020 -16.757 1.00 95.38 86 HIS A O 1
ATOM 651 N N . SER A 1 87 ? 12.702 -0.159 -15.044 1.00 95.12 87 SER A N 1
ATOM 652 C CA . SER A 1 87 ? 13.763 -1.170 -15.019 1.00 95.12 87 SER A CA 1
ATOM 653 C C . SER A 1 87 ? 13.747 -2.016 -16.295 1.00 95.12 87 SER A C 1
ATOM 655 O O . SER A 1 87 ? 14.781 -2.184 -16.939 1.00 95.12 87 SER A O 1
ATOM 657 N N . GLU A 1 88 ? 12.573 -2.474 -16.733 1.00 93.75 88 GLU A N 1
ATOM 658 C CA . GLU A 1 88 ? 12.421 -3.206 -17.997 1.00 93.75 88 GLU A CA 1
ATOM 659 C C . GLU A 1 88 ? 12.829 -2.363 -19.210 1.00 93.75 88 GLU A C 1
ATOM 661 O O . GLU A 1 88 ? 13.579 -2.826 -20.078 1.00 93.75 88 GLU A O 1
ATOM 666 N N . ALA A 1 89 ? 12.397 -1.099 -19.251 1.00 95.25 89 ALA A N 1
ATOM 667 C CA . ALA A 1 89 ? 12.788 -0.169 -20.303 1.00 95.25 89 ALA A CA 1
ATOM 668 C C . ALA A 1 89 ? 14.313 0.027 -20.349 1.00 95.25 89 ALA A C 1
ATOM 670 O O . ALA A 1 89 ? 14.904 0.016 -21.432 1.00 95.25 89 ALA A O 1
ATOM 671 N N . ALA A 1 90 ? 14.968 0.146 -19.191 1.00 94.12 90 ALA A N 1
ATOM 672 C CA . ALA A 1 90 ? 16.418 0.280 -19.106 1.00 94.12 90 ALA A CA 1
ATOM 673 C C . ALA A 1 90 ? 17.146 -0.971 -19.630 1.00 94.12 90 ALA A C 1
ATOM 675 O O . ALA A 1 90 ? 18.073 -0.839 -20.430 1.00 94.12 90 ALA A O 1
ATOM 676 N N . VAL A 1 91 ? 16.695 -2.181 -19.267 1.00 92.94 91 VAL A N 1
ATOM 677 C CA . VAL A 1 91 ? 17.251 -3.438 -19.811 1.00 92.94 91 VAL A CA 1
ATOM 678 C C . VAL A 1 91 ? 17.124 -3.479 -21.333 1.00 92.94 91 VAL A C 1
ATOM 680 O O . VAL A 1 91 ? 18.086 -3.831 -22.018 1.00 92.94 91 VAL A O 1
ATOM 683 N N . LYS A 1 92 ? 15.969 -3.076 -21.879 1.00 92.62 92 LYS A N 1
ATOM 684 C CA . LYS A 1 92 ? 15.753 -3.025 -23.329 1.00 92.62 92 LYS A CA 1
ATOM 685 C C . LYS A 1 92 ? 16.723 -2.058 -24.013 1.00 92.62 92 LYS A C 1
ATOM 687 O O . LYS A 1 92 ? 17.382 -2.444 -24.974 1.00 92.62 92 LYS A O 1
ATOM 692 N N . VAL A 1 93 ? 16.850 -0.831 -23.505 1.00 93.25 93 VAL A N 1
ATOM 693 C CA . VAL A 1 93 ? 17.751 0.192 -24.069 1.00 93.25 93 VAL A CA 1
ATOM 694 C C . VAL A 1 93 ? 19.210 -0.266 -24.031 1.00 93.25 93 VAL A C 1
ATOM 696 O O . VAL A 1 93 ? 19.943 -0.078 -25.004 1.00 93.25 93 VAL A O 1
ATOM 699 N N . ILE A 1 94 ? 19.637 -0.900 -22.938 1.00 90.25 94 ILE A N 1
ATOM 700 C CA . ILE A 1 94 ? 20.994 -1.441 -22.802 1.00 90.25 94 ILE A CA 1
ATOM 701 C C . ILE A 1 94 ? 21.224 -2.592 -23.792 1.00 90.25 94 ILE A C 1
ATOM 703 O O . ILE A 1 94 ? 22.262 -2.631 -24.454 1.00 90.25 94 ILE A O 1
ATOM 707 N N . GLY A 1 95 ? 20.252 -3.495 -23.944 1.00 88.50 95 GLY A N 1
ATOM 708 C CA . GLY A 1 95 ? 20.311 -4.589 -24.915 1.00 88.50 95 GLY A CA 1
ATOM 709 C C . GLY A 1 95 ? 20.391 -4.100 -26.365 1.00 88.50 95 GLY A C 1
ATOM 710 O O . GLY A 1 95 ? 21.224 -4.584 -27.136 1.00 88.50 95 GLY A O 1
ATOM 711 N N . ASP A 1 96 ? 19.580 -3.102 -26.722 1.00 89.44 96 ASP A N 1
ATOM 712 C CA . ASP A 1 96 ? 19.585 -2.477 -28.048 1.00 89.44 96 ASP A CA 1
ATOM 713 C C . ASP A 1 96 ? 20.930 -1.771 -28.319 1.00 89.44 96 ASP A C 1
ATOM 715 O O . ASP A 1 96 ? 21.518 -1.934 -29.391 1.00 89.44 96 ASP A O 1
ATOM 719 N N . SER A 1 97 ? 21.474 -1.065 -27.320 1.00 88.06 97 SER A N 1
ATOM 720 C CA . SER A 1 97 ? 22.774 -0.378 -27.405 1.00 88.06 97 SER A CA 1
ATOM 721 C C . SER A 1 97 ? 23.947 -1.350 -27.562 1.00 88.06 97 SER A C 1
ATOM 723 O O . SER A 1 97 ? 24.860 -1.107 -28.355 1.00 88.06 97 SER A O 1
ATOM 725 N N . SER A 1 98 ? 23.913 -2.475 -26.840 1.00 87.44 98 SER A N 1
ATOM 726 C CA . SER A 1 98 ? 24.902 -3.552 -26.961 1.00 87.44 98 SER A CA 1
ATOM 727 C C . SER A 1 98 ? 24.921 -4.125 -28.379 1.00 87.44 98 SER A C 1
ATOM 729 O O . SER A 1 98 ? 25.974 -4.209 -29.012 1.00 87.44 98 SER A O 1
ATOM 731 N N . ARG A 1 99 ? 23.738 -4.424 -28.932 1.00 85.62 99 ARG A N 1
ATOM 732 C CA . ARG A 1 99 ? 23.593 -4.964 -30.290 1.00 85.62 99 ARG A CA 1
ATOM 733 C C . ARG A 1 99 ? 24.051 -3.975 -31.360 1.00 85.62 99 ARG A C 1
ATOM 735 O O . ARG A 1 99 ? 24.775 -4.357 -32.273 1.00 85.62 99 ARG A O 1
ATOM 742 N N . ALA A 1 100 ? 23.665 -2.704 -31.245 1.00 85.81 100 ALA A N 1
ATOM 743 C CA . ALA A 1 100 ? 24.101 -1.661 -32.174 1.00 85.81 100 ALA A CA 1
ATOM 744 C C . ALA A 1 100 ? 25.631 -1.485 -32.165 1.00 85.81 100 ALA A C 1
ATOM 746 O O . ALA A 1 100 ? 26.251 -1.324 -33.219 1.00 85.81 100 ALA A O 1
ATOM 747 N N . SER A 1 101 ? 26.247 -1.581 -30.982 1.00 84.06 101 SER A N 1
ATOM 748 C CA . SER A 1 101 ? 27.704 -1.525 -30.832 1.00 84.06 101 SER A CA 1
ATOM 749 C C . SER A 1 101 ? 28.390 -2.710 -31.521 1.00 84.06 101 SER A C 1
ATOM 751 O O . SER A 1 101 ? 29.364 -2.511 -32.242 1.00 84.06 101 SER A O 1
ATOM 753 N N . GLN A 1 102 ? 27.852 -3.927 -31.380 1.00 81.81 102 GLN A N 1
ATOM 754 C CA . GLN A 1 102 ? 28.359 -5.122 -32.071 1.00 81.81 102 GLN A CA 1
ATOM 755 C C . GLN A 1 102 ? 28.246 -4.997 -33.598 1.00 81.81 102 GLN A C 1
ATOM 757 O O . GLN A 1 102 ? 29.228 -5.218 -34.302 1.00 81.81 102 GLN A O 1
ATOM 762 N N . LEU A 1 103 ? 27.101 -4.535 -34.112 1.00 79.62 103 LEU A N 1
ATOM 763 C CA . LEU A 1 103 ? 26.887 -4.330 -35.553 1.00 79.62 103 LEU A CA 1
ATOM 764 C C . LEU A 1 103 ? 27.839 -3.292 -36.167 1.00 79.62 103 LEU A C 1
ATOM 766 O O . LEU A 1 103 ? 28.195 -3.399 -37.338 1.00 79.62 103 LEU A O 1
ATOM 770 N N . THR A 1 104 ? 28.261 -2.292 -35.390 1.00 75.25 104 THR A N 1
ATOM 771 C CA . THR A 1 104 ? 29.225 -1.274 -35.846 1.00 75.25 104 THR A CA 1
ATOM 772 C C . THR A 1 104 ? 30.637 -1.854 -35.980 1.00 75.25 104 THR A C 1
ATOM 774 O O . THR A 1 104 ? 31.403 -1.424 -36.838 1.00 75.25 104 THR A O 1
ATOM 777 N N . ILE A 1 105 ? 30.978 -2.861 -35.169 1.00 72.00 105 ILE A N 1
ATOM 778 C CA . ILE A 1 105 ? 32.264 -3.571 -35.228 1.00 72.00 105 ILE A CA 1
ATOM 779 C C . ILE A 1 105 ? 32.233 -4.665 -36.314 1.00 72.00 105 ILE A C 1
ATOM 781 O O . ILE A 1 105 ? 33.248 -4.930 -36.954 1.00 72.00 105 ILE A O 1
ATOM 785 N N . GLU A 1 106 ? 31.061 -5.247 -36.582 1.00 59.12 106 GLU A N 1
ATOM 786 C CA . GLU A 1 106 ? 30.833 -6.286 -37.596 1.00 59.12 106 GLU A CA 1
ATOM 787 C C . GLU A 1 106 ? 30.489 -5.759 -39.001 1.00 59.12 106 GLU A C 1
ATOM 789 O O . GLU A 1 106 ? 30.105 -6.549 -39.861 1.00 59.12 106 GLU A O 1
ATOM 794 N N . GLN A 1 107 ? 30.675 -4.467 -39.302 1.00 52.94 107 GLN A N 1
ATOM 795 C CA . GLN A 1 107 ? 30.791 -4.013 -40.696 1.00 52.94 107 GLN A CA 1
ATOM 796 C C . GLN A 1 107 ? 32.262 -3.987 -41.151 1.00 52.94 107 GLN A C 1
ATOM 798 O O . GLN A 1 107 ? 32.883 -2.920 -41.177 1.00 52.94 107 GLN A O 1
ATOM 803 N N . PRO A 1 108 ? 32.858 -5.118 -41.586 1.00 48.09 108 PRO A N 1
ATOM 804 C CA . PRO A 1 108 ? 34.078 -5.073 -42.360 1.00 48.09 108 PRO A CA 1
ATOM 805 C C . PRO A 1 108 ? 33.746 -4.613 -43.781 1.00 48.09 108 PRO A C 1
ATOM 807 O O . PRO A 1 108 ? 33.239 -5.364 -44.612 1.00 48.09 108 PRO A O 1
ATOM 810 N N . GLY A 1 109 ? 34.117 -3.370 -44.075 1.00 53.38 109 GLY A N 1
ATOM 811 C CA . GLY A 1 109 ? 34.396 -2.932 -45.434 1.00 53.38 109 GLY A CA 1
ATOM 812 C C . GLY A 1 109 ? 33.265 -2.178 -46.121 1.00 53.38 109 GLY A C 1
ATOM 813 O O . GLY A 1 109 ? 32.526 -2.731 -46.933 1.00 53.38 109 GLY A O 1
ATOM 814 N N . TRP A 1 110 ? 33.323 -0.849 -46.009 1.00 52.56 110 TRP A N 1
ATOM 815 C CA . TRP A 1 110 ? 33.253 -0.044 -47.226 1.00 52.56 110 TRP A CA 1
ATOM 816 C C . TRP A 1 110 ? 34.367 -0.533 -48.163 1.00 52.56 110 TRP A C 1
ATOM 818 O O . TRP A 1 110 ? 35.525 -0.122 -48.092 1.00 52.56 110 TRP A O 1
ATOM 828 N N . ARG A 1 111 ? 34.028 -1.516 -48.998 1.00 48.31 111 ARG A N 1
ATOM 829 C CA . ARG A 1 111 ? 34.866 -1.969 -50.096 1.00 48.31 111 ARG A CA 1
ATOM 830 C C . ARG A 1 111 ? 34.745 -0.885 -51.161 1.00 48.31 111 ARG A C 1
ATOM 832 O O . ARG A 1 111 ? 33.831 -0.916 -51.979 1.00 48.31 111 ARG A O 1
ATOM 839 N N . VAL A 1 112 ? 35.636 0.107 -51.112 1.00 56.22 112 VAL A N 1
ATOM 840 C CA . VAL A 1 112 ? 35.892 0.970 -52.271 1.00 56.22 112 VAL A CA 1
ATOM 841 C C . VAL A 1 112 ? 36.151 0.021 -53.439 1.00 56.22 112 VAL A C 1
ATOM 843 O O . VAL A 1 112 ? 37.040 -0.828 -53.306 1.00 56.22 112 VAL A O 1
ATOM 846 N N . PRO A 1 113 ? 35.401 0.072 -54.551 1.00 50.00 113 PRO A N 1
ATOM 847 C CA . PRO A 1 113 ? 35.781 -0.702 -55.715 1.00 50.00 113 PRO A CA 1
ATOM 848 C C . PRO A 1 113 ? 37.114 -0.145 -56.223 1.00 50.00 113 PRO A C 1
ATOM 850 O O . PRO A 1 113 ? 37.182 0.889 -56.885 1.00 50.00 113 PRO A O 1
ATOM 853 N N . ALA A 1 114 ? 38.197 -0.831 -55.860 1.00 54.75 114 ALA A N 1
ATOM 854 C CA . ALA A 1 114 ? 39.491 -0.688 -56.489 1.00 54.75 114 ALA A CA 1
ATOM 855 C C . ALA A 1 114 ? 39.391 -1.285 -57.898 1.00 54.75 114 ALA A C 1
ATOM 857 O O . ALA A 1 114 ? 39.593 -2.479 -58.100 1.00 54.75 114 ALA A O 1
ATOM 858 N N . SER A 1 115 ? 39.055 -0.441 -58.869 1.00 51.28 115 SER A N 1
ATOM 859 C CA . SER A 1 115 ? 39.310 -0.703 -60.284 1.00 51.28 115 SER A CA 1
ATOM 860 C C . SER A 1 115 ? 39.715 0.593 -60.993 1.00 51.28 115 SER A C 1
ATOM 862 O O . SER A 1 115 ? 38.925 1.237 -61.677 1.00 51.28 115 SER A O 1
ATOM 864 N N . THR A 1 116 ? 40.973 0.989 -60.820 1.00 48.84 116 THR A N 1
ATOM 865 C CA . THR A 1 116 ? 4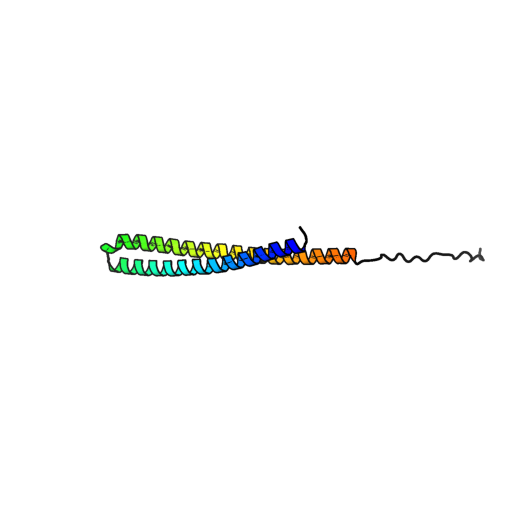1.795 1.515 -61.927 1.00 48.84 116 THR A CA 1
ATOM 866 C C . THR A 1 116 ? 42.221 0.323 -62.820 1.00 48.84 116 THR A C 1
ATOM 868 O O . THR A 1 116 ? 42.145 -0.798 -62.311 1.00 48.84 116 THR A O 1
ATOM 871 N N . PRO A 1 117 ? 42.702 0.450 -64.087 1.00 54.41 117 PRO A N 1
ATOM 872 C CA . PRO A 1 117 ? 43.115 1.642 -64.851 1.00 54.41 117 PRO A CA 1
ATOM 873 C C . PRO A 1 117 ? 42.709 1.665 -66.366 1.00 54.41 117 PRO A C 1
ATOM 875 O O . PRO A 1 117 ? 42.232 0.693 -66.931 1.00 54.41 117 PRO A O 1
ATOM 878 N N . SER A 1 118 ? 43.059 2.764 -67.054 1.00 49.34 118 SER A N 1
ATOM 879 C CA . SER A 1 118 ? 43.454 2.836 -68.482 1.00 49.34 118 SER A CA 1
ATOM 880 C C . SER A 1 118 ? 42.415 2.649 -69.608 1.00 49.34 118 SER A C 1
ATOM 882 O O . SER A 1 118 ? 42.168 1.545 -70.078 1.00 49.34 118 SER A O 1
ATOM 884 N N . ALA A 1 119 ? 42.042 3.773 -70.232 1.00 46.81 119 ALA A N 1
ATOM 885 C CA . ALA A 1 119 ? 41.850 3.853 -71.684 1.00 46.81 119 ALA A CA 1
ATOM 886 C C . ALA A 1 119 ? 42.507 5.138 -72.226 1.00 46.81 119 ALA A C 1
ATOM 888 O O . ALA A 1 119 ? 41.869 6.166 -72.432 1.00 46.81 119 ALA A O 1
ATOM 889 N N . ARG A 1 120 ? 43.830 5.082 -72.434 1.00 49.56 120 ARG A N 1
ATOM 890 C CA . ARG A 1 120 ? 44.466 5.842 -73.521 1.00 49.56 120 ARG A CA 1
ATOM 891 C C . ARG A 1 120 ? 44.080 5.167 -74.841 1.00 49.56 120 ARG A C 1
ATOM 893 O O . ARG A 1 120 ? 44.072 3.942 -74.889 1.00 49.56 120 ARG A O 1
ATOM 900 N N . HIS A 1 121 ? 43.907 5.980 -75.883 1.00 51.72 121 HIS A N 1
ATOM 901 C CA . HIS A 1 121 ? 43.592 5.653 -77.286 1.00 51.72 121 HIS A CA 1
ATOM 902 C C . HIS A 1 121 ? 42.107 5.630 -77.674 1.00 51.72 121 HIS A C 1
ATOM 904 O O . HIS A 1 121 ? 41.499 4.582 -77.847 1.00 51.72 121 HIS A O 1
ATOM 910 N N . CYS A 1 122 ? 41.586 6.816 -77.991 1.00 46.56 122 CYS A N 1
ATOM 911 C CA . CYS A 1 122 ? 40.838 6.992 -79.233 1.00 46.56 122 CYS A CA 1
ATOM 912 C C . CYS A 1 122 ? 41.236 8.349 -79.837 1.00 46.56 122 CYS A C 1
ATOM 914 O O . CYS A 1 122 ? 40.667 9.389 -79.523 1.00 46.56 122 CYS A O 1
ATOM 916 N N . ALA A 1 123 ? 42.313 8.342 -80.622 1.00 53.91 123 ALA A N 1
ATOM 917 C CA . ALA A 1 123 ? 42.563 9.371 -81.618 1.00 53.91 123 ALA A CA 1
ATOM 918 C C . ALA A 1 123 ? 41.895 8.894 -82.908 1.00 53.91 123 ALA A C 1
ATOM 920 O O . ALA A 1 123 ? 42.203 7.782 -83.318 1.00 53.91 123 ALA A O 1
ATOM 921 N N . THR A 1 124 ? 41.001 9.699 -83.493 1.00 49.62 124 THR A N 1
ATOM 922 C CA . THR A 1 124 ? 40.991 10.119 -84.915 1.00 49.62 124 THR A CA 1
ATOM 923 C C . THR A 1 124 ? 39.650 10.745 -85.300 1.00 49.62 124 THR A C 1
ATOM 925 O O . THR A 1 124 ? 38.623 10.106 -85.110 1.00 49.62 124 THR A O 1
ATOM 928 N N . SER A 1 125 ? 39.728 11.902 -85.980 1.00 46.97 125 SER A N 1
ATOM 929 C CA . SER A 1 125 ? 38.729 12.479 -86.905 1.00 46.97 125 SER A CA 1
ATOM 930 C C . SER A 1 125 ? 37.422 12.952 -86.242 1.00 46.97 125 SER A C 1
ATOM 932 O O . SER A 1 125 ? 36.716 12.164 -85.638 1.00 46.97 125 SER A O 1
ATOM 934 N N . THR A 1 126 ? 37.014 14.221 -86.280 1.00 46.66 126 THR A N 1
ATOM 935 C CA . THR A 1 126 ? 36.823 15.067 -87.465 1.00 46.66 126 THR A CA 1
ATOM 936 C C . THR A 1 126 ? 36.634 16.525 -87.014 1.00 46.66 126 THR A C 1
ATOM 938 O O . THR A 1 126 ? 35.752 16.773 -86.193 1.00 46.66 126 THR A O 1
ATOM 941 N N . ALA A 1 127 ? 37.448 17.442 -87.547 1.00 42.41 127 ALA A N 1
ATOM 942 C CA . ALA A 1 127 ? 37.176 18.848 -87.904 1.00 42.41 127 ALA A CA 1
ATOM 943 C C . ALA A 1 127 ? 38.504 19.613 -87.974 1.00 42.41 127 ALA A C 1
ATOM 945 O O . ALA A 1 127 ? 39.187 19.704 -86.930 1.00 42.41 127 ALA A O 1
#

pLDDT: mean 86.3, std 17.29, range [42.41, 98.44]